Protein AF-A0A087TT19-F1 (afdb_monomer_lite)

Sequence (83 aa):
MKYIFVLALLTCLVCASIAQMPCPRECEEDECCTGGGYNRHCRKLGGEMEQCQAKNKYNDYRTACPCQEGYFCSVIGRCQKYE

Foldseek 3Di:
DVVVVVVVVVVVVVVVPPPDQLDDDDDPPQWAWEADDRNIHIDGAADAFGADDADDPVSYYYPHHAHDPQWHQDPVRGTDGDD

pLDDT: mean 80.85, std 14.97, range [50.16, 97.19]

Secon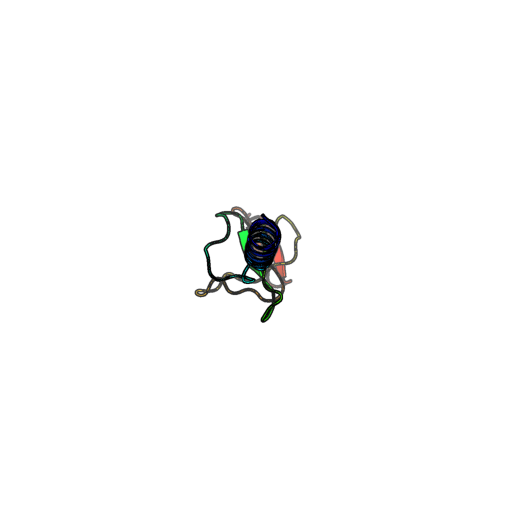dary structure (DSSP, 8-state):
-HHHHHHHHHHHHHHHT----SSSSPPPTTEEEESSGGG-EEEEPB-TT-B-----TT-EESS-PPBPTTEEE-TTSBEEE--

Organism: Stegodyphus mimosarum (NCBI:txid407821)

Structure (mmCIF, N/CA/C/O backbone):
data_AF-A0A087TT19-F1
#
_entry.id   AF-A0A087TT19-F1
#
loop_
_atom_site.group_PDB
_atom_site.id
_atom_site.type_symbol
_atom_site.label_atom_id
_atom_site.label_alt_id
_atom_site.label_comp_id
_atom_site.label_asym_id
_atom_site.label_entity_id
_atom_site.label_seq_id
_atom_site.pdbx_PDB_ins_code
_atom_site.Cartn_x
_atom_site.Cartn_y
_atom_site.Cartn_z
_atom_site.occupancy
_atom_site.B_iso_or_equiv
_atom_site.auth_seq_id
_atom_site.auth_comp_id
_atom_site.auth_asym_id
_atom_site.auth_atom_id
_atom_site.pdbx_PDB_model_num
ATOM 1 N N . MET A 1 1 ? 50.964 1.009 -4.314 1.00 55.31 1 MET A N 1
ATOM 2 C CA . MET A 1 1 ? 50.249 2.291 -4.105 1.00 55.31 1 MET A CA 1
ATOM 3 C C . MET A 1 1 ? 49.197 2.566 -5.185 1.00 55.31 1 MET A C 1
ATOM 5 O O . MET A 1 1 ? 48.032 2.669 -4.839 1.00 55.31 1 MET A O 1
ATOM 9 N N . LYS A 1 2 ? 49.555 2.626 -6.482 1.00 57.69 2 LYS A N 1
ATOM 10 C CA . LYS A 1 2 ? 48.625 2.971 -7.588 1.00 57.69 2 LYS A CA 1
ATOM 11 C C . LYS A 1 2 ? 47.388 2.059 -7.714 1.00 57.69 2 LYS A C 1
ATOM 13 O O . LYS A 1 2 ? 46.292 2.553 -7.935 1.00 57.69 2 LYS A O 1
ATOM 18 N N . TYR A 1 3 ? 47.549 0.751 -7.513 1.00 64.00 3 TYR A N 1
ATOM 19 C CA . TYR A 1 3 ? 46.462 -0.231 -7.660 1.00 64.00 3 TYR A CA 1
ATOM 20 C C . TYR A 1 3 ? 45.467 -0.256 -6.490 1.00 64.00 3 TYR A C 1
ATOM 22 O O . TYR A 1 3 ? 44.342 -0.705 -6.663 1.00 64.00 3 TYR A O 1
ATOM 30 N N . ILE A 1 4 ? 45.859 0.260 -5.318 1.00 68.19 4 ILE A N 1
ATOM 31 C CA . ILE A 1 4 ? 45.005 0.283 -4.118 1.00 68.19 4 ILE A CA 1
ATOM 32 C C . ILE A 1 4 ? 43.858 1.284 -4.309 1.00 68.19 4 ILE A C 1
ATOM 34 O O . ILE A 1 4 ? 42.712 0.977 -4.002 1.00 68.19 4 ILE A O 1
ATOM 38 N N . PHE A 1 5 ? 44.151 2.446 -4.902 1.00 65.31 5 PHE A N 1
ATOM 39 C CA . PHE A 1 5 ? 43.135 3.445 -5.242 1.00 65.31 5 PHE A CA 1
ATOM 40 C C . PHE A 1 5 ? 42.137 2.936 -6.288 1.00 65.31 5 PHE A C 1
ATOM 42 O O . PHE A 1 5 ? 40.944 3.200 -6.175 1.00 65.31 5 PHE A O 1
ATOM 49 N N . VAL A 1 6 ? 42.613 2.171 -7.275 1.00 69.94 6 VAL A N 1
ATOM 50 C CA . VAL A 1 6 ? 41.758 1.573 -8.312 1.00 69.94 6 VAL A CA 1
ATOM 51 C C . VAL A 1 6 ? 40.826 0.522 -7.705 1.00 69.94 6 VAL A C 1
ATOM 53 O O . VAL A 1 6 ? 39.639 0.512 -8.020 1.00 69.94 6 VAL A O 1
ATOM 56 N N . LEU A 1 7 ? 41.334 -0.308 -6.786 1.00 64.06 7 LEU A N 1
ATOM 57 C CA . LEU A 1 7 ? 40.521 -1.306 -6.090 1.00 64.06 7 LEU A CA 1
ATOM 58 C C . LEU A 1 7 ? 39.436 -0.656 -5.216 1.00 64.06 7 LEU A C 1
ATOM 60 O O . LEU A 1 7 ? 38.290 -1.092 -5.255 1.00 64.06 7 LEU A O 1
ATOM 64 N N . ALA A 1 8 ? 39.783 0.408 -4.483 1.00 66.25 8 ALA A N 1
ATOM 65 C CA . ALA A 1 8 ? 38.851 1.129 -3.615 1.00 66.25 8 ALA A CA 1
ATOM 66 C C . ALA A 1 8 ? 37.721 1.823 -4.403 1.00 66.25 8 ALA A 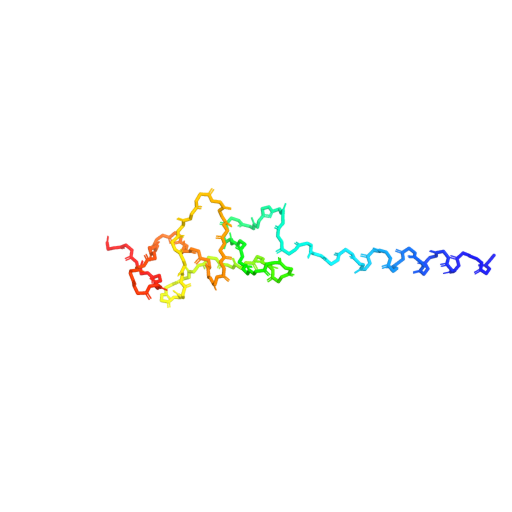C 1
ATOM 68 O O . ALA A 1 8 ? 36.559 1.795 -3.991 1.00 66.25 8 ALA A O 1
ATOM 69 N N . LEU A 1 9 ? 38.041 2.401 -5.567 1.00 64.50 9 LEU A N 1
ATOM 70 C CA . LEU A 1 9 ? 37.054 2.992 -6.478 1.00 64.50 9 LEU A CA 1
ATOM 71 C C . LEU A 1 9 ? 36.092 1.940 -7.047 1.00 64.50 9 LEU A C 1
ATOM 73 O O . LEU A 1 9 ? 34.886 2.177 -7.094 1.00 64.50 9 LEU A O 1
ATOM 77 N N . LEU A 1 10 ? 36.608 0.766 -7.423 1.00 60.72 10 LEU A N 1
ATOM 78 C CA . LEU A 1 10 ? 35.796 -0.351 -7.912 1.00 60.72 10 LEU A CA 1
ATOM 79 C C . LEU A 1 10 ? 34.850 -0.895 -6.834 1.00 60.72 10 LEU A C 1
ATOM 81 O O . LEU A 1 10 ? 33.682 -1.136 -7.127 1.00 60.72 10 LEU A O 1
ATOM 85 N N . THR A 1 11 ? 35.300 -1.026 -5.582 1.00 60.41 11 THR A N 1
ATOM 86 C CA . THR A 1 11 ? 34.432 -1.484 -4.483 1.00 60.41 11 THR A CA 1
ATOM 87 C C . THR A 1 11 ? 33.340 -0.475 -4.125 1.00 60.41 11 THR A C 1
ATOM 89 O O . THR A 1 11 ? 32.207 -0.877 -3.872 1.00 60.41 11 THR A O 1
ATOM 92 N N . CYS A 1 12 ? 33.624 0.833 -4.170 1.00 60.50 12 CYS A N 1
ATOM 93 C CA . CYS A 1 12 ? 32.599 1.859 -3.944 1.00 60.50 12 CYS A CA 1
ATOM 94 C C . CYS A 1 12 ? 31.514 1.856 -5.033 1.00 60.50 12 CYS A C 1
ATOM 96 O O . CYS A 1 12 ? 30.341 2.058 -4.724 1.00 60.50 12 CYS A O 1
ATOM 98 N N . LEU A 1 13 ? 31.881 1.582 -6.291 1.00 56.59 13 LEU A N 1
ATOM 99 C CA . LEU A 1 13 ? 30.920 1.519 -7.397 1.00 56.59 13 LEU A CA 1
ATOM 100 C C . LEU A 1 13 ? 29.942 0.339 -7.262 1.00 56.59 13 LEU A C 1
ATOM 102 O O . LEU A 1 13 ? 28.769 0.471 -7.602 1.00 56.59 13 LEU A O 1
ATOM 106 N N . VAL A 1 14 ? 30.413 -0.800 -6.743 1.00 59.09 14 VAL A N 1
ATOM 107 C CA . VAL A 1 14 ? 29.585 -2.000 -6.520 1.00 59.09 14 VAL A CA 1
ATOM 108 C C . VAL A 1 14 ? 28.636 -1.820 -5.327 1.00 59.09 14 VAL A C 1
ATOM 110 O O . VAL A 1 14 ? 27.517 -2.321 -5.357 1.00 59.09 14 VAL A O 1
ATOM 113 N N . CYS A 1 15 ? 29.023 -1.060 -4.297 1.00 53.97 15 CYS A N 1
ATOM 114 C CA . CYS A 1 15 ? 28.118 -0.742 -3.185 1.00 53.97 15 CYS A CA 1
ATOM 115 C C . CYS A 1 15 ? 27.005 0.244 -3.582 1.00 53.97 15 CYS A C 1
ATOM 117 O O . CYS A 1 15 ? 25.900 0.157 -3.052 1.00 53.97 15 CYS A O 1
ATOM 119 N N . ALA A 1 16 ? 27.265 1.156 -4.525 1.00 53.94 16 ALA A N 1
ATOM 120 C CA . ALA A 1 16 ? 26.267 2.116 -5.004 1.00 53.94 16 ALA A CA 1
ATOM 121 C C . ALA A 1 16 ? 25.215 1.496 -5.945 1.00 53.94 16 ALA A C 1
ATOM 123 O O . ALA A 1 16 ? 24.149 2.077 -6.137 1.00 53.94 16 ALA A O 1
ATOM 124 N N . SER A 1 17 ? 25.491 0.325 -6.533 1.00 50.16 17 SER A N 1
ATOM 125 C CA . SER A 1 17 ? 24.586 -0.347 -7.475 1.00 50.16 17 SER A CA 1
ATOM 126 C C . SER A 1 17 ? 23.581 -1.294 -6.817 1.00 50.16 17 SER A C 1
ATOM 128 O O . SER A 1 17 ? 22.742 -1.862 -7.517 1.00 50.16 17 SER A O 1
ATOM 130 N N . ILE A 1 18 ? 23.571 -1.406 -5.482 1.00 52.62 18 ILE A N 1
ATOM 131 C CA . ILE A 1 18 ? 22.469 -2.031 -4.732 1.00 52.62 18 ILE A CA 1
ATOM 132 C C . ILE A 1 18 ? 21.294 -1.040 -4.667 1.00 52.62 18 ILE A C 1
ATOM 134 O O . ILE A 1 18 ? 20.793 -0.670 -3.606 1.00 52.62 18 ILE A O 1
ATOM 138 N N . ALA A 1 19 ? 20.865 -0.565 -5.833 1.00 50.38 19 ALA A N 1
ATOM 139 C CA . ALA A 1 19 ? 19.613 0.137 -5.999 1.00 50.38 19 ALA A CA 1
ATOM 140 C C . ALA A 1 19 ? 18.503 -0.894 -5.770 1.00 50.38 19 ALA A C 1
ATOM 142 O O . ALA A 1 19 ? 18.205 -1.710 -6.638 1.00 50.38 19 ALA A O 1
ATOM 143 N N . GLN A 1 20 ? 18.014 -0.918 -4.528 1.00 54.47 20 GLN A N 1
ATOM 144 C CA . GLN A 1 20 ? 16.654 -1.262 -4.117 1.00 54.47 20 GLN A CA 1
ATOM 145 C C . GLN A 1 20 ? 15.903 -2.090 -5.166 1.00 54.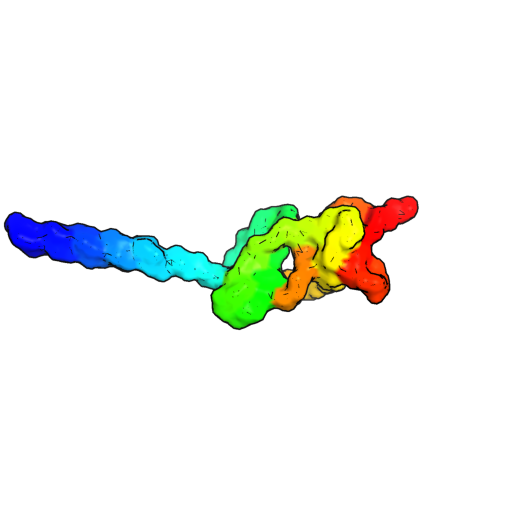47 20 GLN A C 1
ATOM 147 O O . GLN A 1 20 ? 15.283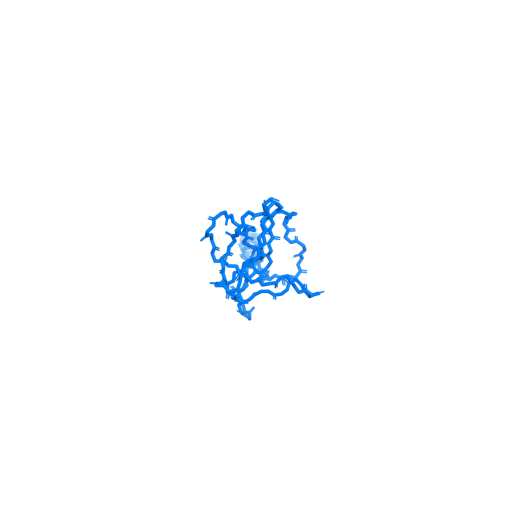 -1.550 -6.081 1.00 54.47 20 GLN A O 1
ATOM 152 N N . MET A 1 21 ? 15.962 -3.422 -5.043 1.00 56.03 21 MET A N 1
ATOM 153 C CA . MET A 1 21 ? 15.054 -4.264 -5.814 1.00 56.03 21 MET A CA 1
ATOM 154 C C . MET A 1 21 ? 13.629 -3.803 -5.503 1.00 56.03 21 MET A C 1
ATOM 156 O O . MET A 1 21 ? 13.272 -3.727 -4.327 1.00 56.03 21 MET A O 1
ATOM 160 N N . PRO A 1 22 ? 12.819 -3.497 -6.519 1.00 66.31 22 PRO A N 1
ATOM 161 C CA . PRO A 1 22 ? 11.714 -2.585 -6.310 1.00 66.31 22 PRO A CA 1
ATOM 162 C C . PRO A 1 22 ? 10.550 -3.182 -5.495 1.00 66.31 22 PRO A C 1
ATOM 164 O O . PRO A 1 22 ? 9.700 -2.422 -5.093 1.00 66.31 22 PRO A O 1
ATOM 167 N N . CYS A 1 23 ? 10.516 -4.484 -5.170 1.00 69.31 23 CYS A N 1
ATOM 168 C CA . CYS A 1 23 ? 10.004 -5.038 -3.889 1.00 69.31 23 CYS A CA 1
ATOM 169 C C . CYS A 1 23 ? 10.103 -6.580 -3.895 1.00 69.31 23 CYS A C 1
ATOM 171 O O . CYS A 1 23 ? 9.343 -7.244 -4.609 1.00 69.31 23 CYS A O 1
ATOM 173 N N . PRO A 1 24 ? 11.029 -7.166 -3.125 1.00 59.25 24 PRO A N 1
ATOM 174 C CA . PRO A 1 24 ? 11.008 -8.588 -2.762 1.00 59.25 24 PRO A CA 1
ATOM 175 C C . PRO A 1 24 ? 11.362 -8.854 -1.275 1.00 59.25 24 PRO A C 1
ATOM 177 O O . PRO A 1 24 ? 11.822 -9.942 -0.934 1.00 59.25 24 PRO A O 1
ATOM 180 N N . ARG A 1 25 ? 11.169 -7.871 -0.382 1.00 62.62 25 ARG A N 1
ATOM 181 C CA . ARG A 1 25 ? 11.174 -8.003 1.092 1.00 62.62 25 ARG A CA 1
ATOM 182 C C . ARG A 1 25 ? 9.951 -7.283 1.668 1.00 62.62 25 ARG A C 1
ATOM 184 O O . ARG A 1 25 ? 9.377 -6.444 0.976 1.00 62.62 25 ARG A O 1
ATOM 191 N N . GLU A 1 26 ? 9.570 -7.639 2.894 1.00 71.50 26 GLU A N 1
ATOM 192 C CA . GLU A 1 26 ? 8.469 -7.017 3.640 1.00 71.50 26 GLU A CA 1
ATOM 193 C C . GLU A 1 26 ? 8.726 -5.510 3.789 1.00 71.50 26 GLU A C 1
ATOM 195 O O . GLU A 1 26 ? 9.755 -5.102 4.329 1.00 71.50 26 GLU A O 1
ATOM 200 N N . CYS A 1 27 ? 7.816 -4.695 3.244 1.00 81.62 27 CYS A N 1
ATOM 201 C CA . CYS A 1 27 ? 7.699 -3.288 3.621 1.00 81.62 27 CYS A CA 1
ATOM 202 C C . CYS A 1 27 ? 7.314 -3.196 5.110 1.00 81.62 27 CYS A C 1
ATOM 204 O O . CYS A 1 27 ? 6.959 -4.209 5.719 1.00 81.62 27 CYS A O 1
ATOM 206 N N . GLU A 1 28 ? 7.378 -2.001 5.694 1.00 87.31 28 GLU A N 1
ATOM 207 C CA . GLU A 1 28 ? 6.935 -1.795 7.079 1.00 87.31 28 GLU A CA 1
ATOM 208 C C . GLU A 1 28 ? 5.457 -2.200 7.272 1.00 87.31 28 GLU A C 1
ATOM 210 O O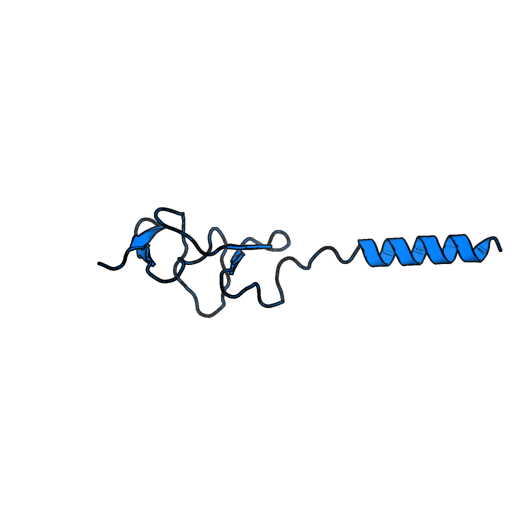 . GLU A 1 28 ? 4.696 -2.312 6.309 1.00 87.31 28 GLU A O 1
ATOM 215 N N . GLU A 1 29 ? 5.030 -2.426 8.519 1.00 85.75 29 GLU A N 1
ATOM 216 C CA . GLU A 1 29 ? 3.657 -2.867 8.832 1.00 85.75 29 GLU A CA 1
ATOM 217 C C . GLU A 1 29 ? 2.575 -1.891 8.332 1.00 85.75 29 GLU A C 1
ATOM 219 O O . GLU A 1 29 ? 1.460 -2.304 8.005 1.00 85.75 29 GLU A O 1
ATOM 224 N N . ASP A 1 30 ? 2.903 -0.602 8.240 1.00 90.69 30 ASP A N 1
ATOM 225 C CA . ASP A 1 30 ? 2.040 0.467 7.735 1.00 90.69 30 ASP A CA 1
ATOM 226 C C . ASP A 1 30 ? 2.297 0.799 6.252 1.00 90.69 30 ASP A C 1
ATOM 228 O O . ASP A 1 30 ? 1.881 1.850 5.750 1.00 90.69 30 ASP A O 1
ATOM 232 N N . GLU A 1 31 ? 2.945 -0.111 5.523 1.00 90.69 31 GLU A N 1
ATOM 233 C CA . GLU A 1 31 ? 3.272 0.024 4.111 1.00 90.69 31 GLU A CA 1
ATOM 234 C C . GLU A 1 31 ? 2.826 -1.184 3.281 1.00 90.69 31 GLU A C 1
ATOM 236 O O . GLU A 1 31 ? 2.609 -2.300 3.750 1.00 90.69 31 GLU A O 1
ATOM 241 N N . CYS A 1 32 ? 2.699 -0.961 1.978 1.00 89.12 32 CYS A N 1
ATOM 242 C CA . CYS A 1 32 ? 2.510 -2.017 1.004 1.00 89.12 32 CYS A CA 1
ATOM 243 C C . CYS A 1 32 ? 3.467 -1.842 -0.168 1.00 89.12 32 CYS A C 1
ATOM 245 O O . CYS A 1 32 ? 3.923 -0.737 -0.472 1.00 89.12 32 CYS A O 1
ATOM 247 N N . CYS A 1 33 ? 3.705 -2.934 -0.891 1.00 89.25 33 CYS A N 1
ATOM 248 C CA . CYS A 1 33 ? 4.394 -2.832 -2.158 1.00 89.25 33 CYS A CA 1
ATOM 249 C C . CYS A 1 33 ? 3.438 -2.426 -3.285 1.00 89.25 33 CYS A C 1
ATOM 251 O O . CYS A 1 33 ? 2.510 -3.169 -3.617 1.00 89.25 33 CYS A O 1
ATOM 253 N N . THR A 1 34 ? 3.710 -1.290 -3.929 1.00 89.44 34 THR A N 1
ATOM 254 C CA . THR A 1 34 ? 2.939 -0.804 -5.078 1.00 89.44 34 THR A CA 1
ATOM 255 C C . THR A 1 34 ? 3.813 -0.592 -6.311 1.00 89.44 34 THR A C 1
ATOM 257 O O . THR A 1 34 ? 5.004 -0.328 -6.198 1.00 89.44 34 THR A O 1
ATOM 260 N N . GLY A 1 35 ? 3.221 -0.650 -7.502 1.00 86.44 35 GLY A N 1
ATOM 261 C CA . GLY A 1 35 ? 3.867 -0.329 -8.778 1.00 86.44 35 GLY A CA 1
ATOM 262 C C . GLY A 1 35 ? 3.951 -1.529 -9.721 1.00 86.44 35 GLY A C 1
ATOM 263 O O . GLY A 1 35 ? 3.389 -2.590 -9.465 1.00 86.44 35 GLY A O 1
ATOM 264 N N . GLY A 1 36 ? 4.632 -1.363 -10.855 1.00 82.69 36 GLY A N 1
ATOM 265 C CA . GLY A 1 36 ? 4.731 -2.394 -11.893 1.00 82.69 36 GLY A CA 1
ATOM 266 C C . GLY A 1 36 ? 6.173 -2.707 -12.279 1.00 82.69 36 GLY A C 1
ATOM 267 O O . GLY A 1 36 ? 6.977 -1.794 -12.458 1.00 82.69 36 GLY A O 1
ATOM 268 N N . GLY A 1 37 ? 6.491 -3.994 -12.446 1.00 80.62 37 GLY A N 1
ATOM 269 C CA . GLY A 1 37 ? 7.797 -4.453 -12.931 1.00 80.62 37 GLY A CA 1
ATOM 270 C C . GLY A 1 37 ? 8.958 -3.934 -12.079 1.00 80.62 37 GLY A C 1
ATOM 271 O O . GLY A 1 37 ? 9.033 -4.230 -10.889 1.00 80.62 37 GLY A O 1
ATOM 272 N N . TYR A 1 38 ? 9.842 -3.143 -12.693 1.00 78.25 38 TYR A N 1
ATOM 273 C CA . TYR A 1 38 ? 11.012 -2.544 -12.042 1.00 78.25 38 TYR A CA 1
ATOM 274 C C . TYR A 1 38 ? 10.734 -1.193 -11.346 1.00 78.25 38 TYR A C 1
ATOM 276 O O . TYR A 1 38 ? 11.648 -0.605 -10.785 1.00 78.25 38 TYR A O 1
ATOM 284 N N . ASN A 1 39 ? 9.489 -0.704 -11.351 1.00 79.94 39 ASN A N 1
ATOM 285 C CA . ASN A 1 39 ? 9.085 0.554 -10.698 1.00 79.94 39 ASN A CA 1
ATOM 286 C C . ASN A 1 39 ? 8.260 0.323 -9.426 1.00 79.94 39 ASN A C 1
ATOM 288 O O . ASN A 1 39 ? 7.491 1.187 -8.995 1.00 79.94 39 ASN A O 1
ATOM 292 N N . ARG A 1 40 ? 8.351 -0.877 -8.860 1.00 85.38 40 ARG A N 1
ATOM 293 C CA . ARG A 1 40 ? 7.757 -1.162 -7.557 1.00 85.38 40 ARG A CA 1
ATOM 294 C C . ARG A 1 40 ? 8.473 -0.356 -6.460 1.00 85.38 40 ARG A C 1
ATOM 296 O O . ARG A 1 40 ? 9.631 0.026 -6.614 1.00 85.38 40 ARG A O 1
ATOM 303 N N . HIS A 1 41 ? 7.762 -0.044 -5.394 1.00 86.62 41 HIS A N 1
ATOM 304 C CA . HIS A 1 41 ? 8.303 0.627 -4.219 1.00 86.62 41 HIS A CA 1
ATOM 305 C C . HIS A 1 41 ? 7.354 0.418 -3.040 1.00 86.62 41 HIS A C 1
ATOM 307 O O . HIS A 1 41 ? 6.156 0.182 -3.230 1.00 86.62 41 HIS A O 1
ATOM 313 N N . CYS A 1 42 ? 7.882 0.521 -1.822 1.00 88.25 42 CYS A N 1
ATOM 314 C CA . CYS A 1 42 ? 7.044 0.588 -0.634 1.00 88.25 42 CYS A CA 1
ATOM 315 C C . CYS A 1 42 ? 6.330 1.945 -0.584 1.00 88.25 42 CYS A C 1
ATOM 317 O O . CYS A 1 42 ? 6.910 2.989 -0.897 1.00 88.25 42 CYS A O 1
ATOM 319 N N . ARG A 1 43 ? 5.046 1.921 -0.242 1.00 90.25 43 ARG A N 1
ATOM 320 C CA . ARG A 1 43 ? 4.193 3.099 -0.080 1.00 90.25 43 ARG A CA 1
ATOM 321 C C . ARG A 1 43 ? 3.331 2.902 1.159 1.00 90.25 43 ARG A C 1
ATOM 323 O O . ARG A 1 43 ? 2.891 1.787 1.420 1.00 90.25 43 ARG A O 1
ATOM 330 N N . LYS A 1 44 ? 3.052 3.981 1.888 1.00 92.75 44 LYS A N 1
ATOM 331 C CA . LYS A 1 44 ? 2.166 3.949 3.058 1.00 92.75 44 LYS A CA 1
ATOM 332 C C . LYS A 1 44 ? 0.755 3.475 2.693 1.00 92.75 44 LYS A C 1
ATOM 334 O O . LYS A 1 44 ? 0.274 3.702 1.575 1.00 92.75 44 LYS A O 1
ATOM 339 N N . LEU A 1 45 ? 0.112 2.797 3.642 1.00 94.94 45 LEU A N 1
ATOM 340 C CA . LEU A 1 45 ? -1.300 2.429 3.560 1.00 94.94 45 LEU A CA 1
ATOM 341 C C . LEU A 1 45 ? -2.178 3.675 3.364 1.00 94.94 45 LEU A C 1
ATOM 343 O O . LEU A 1 45 ? -1.839 4.767 3.812 1.00 94.94 45 LEU A O 1
ATOM 347 N N . GLY A 1 46 ? -3.311 3.504 2.681 1.00 95.62 46 GLY A N 1
ATOM 348 C CA . GLY A 1 46 ? -4.209 4.609 2.349 1.00 95.62 46 GLY A CA 1
ATOM 349 C C . GLY A 1 46 ? -4.950 5.156 3.572 1.00 95.62 46 GLY A C 1
ATOM 350 O O . GLY A 1 46 ? -5.593 4.395 4.302 1.00 95.62 46 GLY A O 1
ATOM 351 N N . GLY A 1 47 ? -4.891 6.471 3.765 1.00 95.62 47 GLY A N 1
ATOM 352 C CA . GLY A 1 47 ? -5.663 7.217 4.760 1.00 95.62 47 GLY A CA 1
ATOM 353 C C . GLY A 1 47 ? -7.042 7.658 4.260 1.00 95.62 47 GLY A C 1
ATOM 354 O O . GLY A 1 47 ? -7.459 7.318 3.157 1.00 95.62 47 GLY A O 1
ATOM 355 N N . GLU A 1 48 ? -7.771 8.430 5.069 1.00 96.62 48 GLU A N 1
ATOM 356 C CA . GLU A 1 48 ? -9.117 8.923 4.740 1.00 96.62 48 GLU A CA 1
ATOM 357 C C . GLU A 1 48 ? -9.178 9.574 3.348 1.00 96.62 48 GLU A C 1
ATOM 359 O O . GLU A 1 48 ? -8.403 10.472 3.032 1.00 96.62 48 GLU A O 1
ATOM 364 N N . MET A 1 49 ? -10.117 9.119 2.512 1.00 96.06 49 MET A N 1
ATOM 365 C CA . MET A 1 49 ? -10.335 9.601 1.142 1.00 96.06 49 MET A CA 1
ATOM 366 C C . MET A 1 49 ? -9.143 9.430 0.185 1.00 96.06 49 MET A C 1
ATOM 368 O O . MET A 1 49 ? -9.204 9.890 -0.961 1.00 96.06 49 MET A O 1
ATOM 372 N N . GLU A 1 50 ? -8.081 8.727 0.573 1.00 96.81 50 GLU A N 1
ATOM 373 C CA . GLU A 1 50 ? -7.007 8.372 -0.347 1.00 96.81 50 GLU A CA 1
ATOM 374 C C . GLU A 1 50 ? -7.438 7.263 -1.307 1.00 96.81 50 GLU A C 1
ATOM 376 O O . GLU A 1 50 ? -8.365 6.493 -1.044 1.00 96.81 50 GLU A O 1
ATOM 381 N N . GLN A 1 51 ? -6.782 7.212 -2.468 1.00 96.12 51 GLN A N 1
ATOM 382 C CA . GLN A 1 51 ? -6.997 6.141 -3.434 1.00 96.12 51 GLN A CA 1
ATOM 383 C C . GLN A 1 51 ? -6.513 4.816 -2.849 1.00 96.12 51 GLN A C 1
ATOM 385 O O . GLN A 1 51 ? -5.435 4.765 -2.262 1.00 96.12 51 GLN A O 1
ATOM 390 N N . CYS A 1 52 ? -7.276 3.747 -3.061 1.00 95.62 52 CYS A N 1
ATOM 391 C CA . CYS A 1 52 ? -6.947 2.430 -2.535 1.00 95.62 52 CYS A CA 1
ATOM 392 C C . CYS A 1 52 ? -7.205 1.306 -3.533 1.00 95.62 52 CYS A C 1
ATOM 394 O O . CYS A 1 52 ? -7.947 1.454 -4.507 1.00 95.62 52 CYS A O 1
ATOM 396 N N . GLN A 1 53 ? -6.592 0.158 -3.257 1.00 94.62 53 GLN A N 1
ATOM 397 C CA . GLN A 1 53 ? -6.966 -1.124 -3.843 1.00 94.62 53 GLN A CA 1
ATOM 398 C C . GLN A 1 53 ? -7.458 -2.069 -2.748 1.00 94.62 53 GLN A C 1
ATOM 400 O O . GLN A 1 53 ? -7.009 -2.010 -1.602 1.00 94.62 53 GLN A O 1
ATOM 405 N N . ALA A 1 54 ? -8.385 -2.960 -3.099 1.00 90.31 54 ALA A N 1
ATOM 406 C CA . ALA A 1 54 ? -8.826 -4.005 -2.186 1.00 90.31 54 ALA A CA 1
ATOM 407 C C . ALA A 1 54 ? -7.646 -4.917 -1.810 1.00 90.31 54 ALA A C 1
ATOM 409 O O . ALA A 1 54 ? -6.853 -5.298 -2.677 1.00 90.31 54 ALA A O 1
ATOM 410 N N . LYS A 1 55 ? -7.549 -5.278 -0.521 1.00 87.56 55 LYS A N 1
ATOM 411 C CA . LYS A 1 55 ? -6.523 -6.204 -0.021 1.00 87.56 55 LYS A CA 1
ATOM 412 C C . LYS A 1 55 ? -6.579 -7.510 -0.813 1.00 87.56 55 LYS A C 1
ATOM 414 O O . LYS A 1 55 ? -7.656 -8.066 -1.023 1.00 87.56 55 LYS A O 1
ATOM 419 N N . ASN A 1 56 ? -5.421 -8.008 -1.234 1.00 82.81 56 ASN A N 1
ATOM 420 C CA . ASN A 1 56 ? -5.311 -9.285 -1.931 1.00 82.81 56 ASN A CA 1
ATOM 421 C C . ASN A 1 56 ? -4.318 -10.213 -1.225 1.00 82.81 56 ASN A C 1
ATOM 423 O O . ASN A 1 56 ? -3.428 -9.767 -0.506 1.00 82.81 56 ASN A O 1
ATOM 427 N N . LYS A 1 57 ? -4.463 -11.521 -1.459 1.00 81.38 57 LYS A N 1
ATOM 428 C CA . LYS A 1 57 ? -3.649 -12.566 -0.814 1.00 81.38 57 LYS A CA 1
ATOM 429 C C . LYS A 1 57 ? -2.152 -12.529 -1.150 1.00 81.38 57 LYS A C 1
ATOM 431 O O . LYS A 1 57 ? -1.397 -13.284 -0.555 1.00 81.38 57 LYS A O 1
ATOM 436 N N . TYR A 1 58 ? -1.733 -11.720 -2.120 1.00 79.31 58 TYR A N 1
ATOM 437 C CA . TYR A 1 58 ? -0.352 -11.669 -2.603 1.00 79.31 58 TYR A CA 1
ATOM 438 C C . TYR A 1 58 ? 0.387 -10.394 -2.184 1.00 79.31 58 TYR A C 1
ATOM 440 O O . TYR A 1 58 ? 1.556 -10.251 -2.524 1.00 79.31 58 TYR A O 1
ATOM 448 N N . ASN A 1 59 ? -0.282 -9.478 -1.469 1.00 77.38 59 ASN A N 1
ATOM 449 C CA . ASN A 1 59 ? 0.247 -8.159 -1.110 1.00 77.38 59 ASN A CA 1
ATOM 450 C C . ASN A 1 59 ? 0.838 -7.398 -2.318 1.00 77.38 59 ASN A C 1
ATOM 452 O O . ASN A 1 59 ? 1.827 -6.678 -2.196 1.00 77.38 59 ASN A O 1
ATOM 456 N N . ASP A 1 60 ? 0.243 -7.604 -3.498 1.00 81.88 60 ASP A N 1
ATOM 457 C CA . ASP A 1 60 ? 0.718 -7.069 -4.773 1.00 81.88 60 ASP A CA 1
ATOM 458 C C . ASP A 1 60 ? -0.253 -6.008 -5.287 1.00 81.88 60 ASP A C 1
ATOM 460 O O . ASP A 1 60 ? -1.373 -6.336 -5.689 1.00 81.88 60 ASP A O 1
ATOM 464 N N . TYR A 1 61 ? 0.168 -4.744 -5.277 1.00 88.81 61 TYR A N 1
ATOM 465 C CA . TYR A 1 61 ? -0.669 -3.629 -5.701 1.00 88.81 61 TYR A CA 1
ATOM 466 C C . TYR A 1 61 ? -0.060 -2.893 -6.887 1.00 88.81 61 TYR A C 1
ATOM 468 O O . TYR A 1 61 ? 1.144 -2.669 -6.975 1.00 88.81 61 TYR A O 1
ATOM 476 N N . ARG A 1 62 ? -0.910 -2.480 -7.831 1.00 87.75 62 ARG A N 1
ATOM 477 C CA . ARG A 1 62 ? -0.441 -1.786 -9.045 1.00 87.75 62 ARG A CA 1
ATOM 478 C C . ARG A 1 62 ? -0.504 -0.271 -8.941 1.00 87.75 62 ARG A C 1
ATOM 480 O O . ARG A 1 62 ? 0.342 0.410 -9.509 1.00 87.75 62 ARG A O 1
ATOM 487 N N . THR A 1 63 ? -1.533 0.246 -8.278 1.00 87.50 63 THR A N 1
ATOM 488 C CA . THR A 1 63 ? -1.904 1.667 -8.358 1.00 87.50 63 THR A CA 1
ATOM 489 C C . THR A 1 63 ? -1.914 2.339 -6.991 1.00 87.50 63 THR A C 1
ATOM 491 O O . THR A 1 63 ? -1.520 3.497 -6.877 1.00 87.50 63 THR A O 1
ATOM 494 N N . ALA A 1 64 ? -2.366 1.633 -5.955 1.00 92.69 64 ALA A N 1
ATOM 495 C CA . ALA A 1 64 ? -2.471 2.170 -4.608 1.00 92.69 64 ALA A CA 1
ATOM 496 C C . ALA A 1 64 ? -2.447 1.054 -3.567 1.00 92.69 64 ALA A C 1
ATOM 498 O O . ALA A 1 64 ? -2.882 -0.062 -3.851 1.00 92.69 64 ALA A O 1
ATOM 499 N N . CYS A 1 65 ? -1.990 1.393 -2.365 1.00 94.44 65 CYS A N 1
ATOM 500 C CA . CYS A 1 65 ? -2.036 0.499 -1.222 1.00 94.44 65 CYS A CA 1
ATOM 501 C C . CYS A 1 65 ? -3.461 0.294 -0.699 1.00 94.44 65 CYS A C 1
ATOM 503 O O . CYS A 1 65 ? -4.357 1.098 -0.975 1.00 94.44 65 CYS A O 1
ATOM 505 N N . PRO A 1 66 ? -3.698 -0.789 0.054 1.00 95.31 66 PRO A N 1
ATOM 506 C CA . PRO A 1 66 ? -4.928 -0.934 0.807 1.00 95.31 66 PRO A CA 1
ATOM 507 C C . PRO A 1 66 ? -5.002 0.113 1.918 1.00 95.31 66 PRO A C 1
ATOM 509 O O . PRO A 1 66 ? -4.005 0.735 2.283 1.00 95.31 66 PRO A O 1
ATOM 512 N N . CYS A 1 67 ? -6.203 0.307 2.450 1.00 96.19 67 CYS A N 1
ATOM 513 C CA . CYS A 1 67 ? -6.420 1.266 3.522 1.00 96.19 67 CYS A CA 1
ATOM 514 C C . CYS A 1 67 ? -5.775 0.811 4.832 1.00 96.19 67 CYS A C 1
ATOM 516 O O . CYS A 1 67 ? -5.700 -0.394 5.114 1.00 96.19 67 CYS A O 1
ATOM 518 N N . GLN A 1 68 ? -5.352 1.791 5.628 1.00 95.25 68 GLN A N 1
ATOM 519 C CA . GLN A 1 68 ? -4.907 1.576 7.000 1.00 95.25 68 GLN A CA 1
ATOM 520 C C . GLN A 1 68 ? -6.063 1.101 7.895 1.00 95.25 68 GLN A C 1
ATOM 522 O O . GLN A 1 68 ? -7.235 1.118 7.502 1.00 95.25 68 GLN A O 1
ATOM 527 N N . GLU A 1 69 ? -5.734 0.655 9.105 1.00 94.06 69 GLU A N 1
ATOM 528 C CA . GLU A 1 69 ? -6.727 0.218 10.086 1.00 94.06 69 GLU A CA 1
ATOM 529 C C . GLU A 1 69 ? -7.771 1.312 10.376 1.00 94.06 69 GLU A C 1
ATOM 531 O O . GLU A 1 69 ? -7.479 2.507 10.332 1.00 94.06 69 GLU A O 1
ATOM 536 N N . GLY A 1 70 ? -9.020 0.904 10.613 1.00 94.50 70 GLY A N 1
ATOM 537 C CA . GLY A 1 70 ? -10.146 1.829 10.781 1.00 94.50 70 GLY A CA 1
ATOM 538 C C . GLY A 1 70 ? -10.789 2.305 9.472 1.00 94.50 70 GLY A C 1
ATOM 539 O O . GLY A 1 70 ? -11.818 2.978 9.522 1.00 94.50 70 GLY A O 1
ATOM 540 N N . TYR A 1 71 ? -10.254 1.907 8.312 1.00 96.12 71 TYR A N 1
ATOM 541 C CA . TYR A 1 71 ? -10.822 2.229 7.003 1.00 96.12 71 TYR A CA 1
ATOM 542 C C . TYR A 1 71 ? -11.018 0.982 6.126 1.00 96.12 71 TYR A C 1
ATOM 544 O O . TYR A 1 71 ? -10.252 0.015 6.192 1.00 96.12 71 TYR A O 1
ATOM 552 N N . PHE A 1 72 ? -12.022 1.014 5.250 1.00 95.31 72 PHE A N 1
ATOM 553 C CA . PHE A 1 72 ? -12.185 0.057 4.154 1.00 95.31 72 PHE A CA 1
ATOM 554 C C . PHE A 1 72 ? -12.029 0.738 2.801 1.00 95.31 72 PHE A C 1
ATOM 556 O O . PHE A 1 72 ? -12.325 1.922 2.637 1.00 95.31 72 PHE A O 1
ATOM 563 N N . CYS A 1 73 ? -11.593 -0.035 1.806 1.00 96.06 73 CYS A N 1
ATOM 564 C CA . CYS A 1 73 ? -11.574 0.429 0.427 1.00 96.06 73 CYS A CA 1
ATOM 565 C C . CYS A 1 73 ? -12.977 0.288 -0.171 1.00 96.06 73 CYS A C 1
ATOM 567 O O . CYS A 1 73 ? -13.427 -0.822 -0.457 1.00 96.06 73 CYS A O 1
ATOM 569 N N . SER A 1 74 ? -13.680 1.409 -0.313 1.00 94.62 74 SER A N 1
ATOM 570 C CA . SER A 1 74 ? -15.039 1.456 -0.859 1.00 94.62 74 SER A CA 1
ATOM 571 C C . SER A 1 74 ? -15.080 1.153 -2.362 1.00 94.62 74 SER A C 1
ATOM 573 O O . SER A 1 74 ? -14.059 1.165 -3.054 1.00 94.62 74 SER A O 1
ATOM 575 N N . VAL A 1 75 ? -16.284 0.945 -2.903 1.00 93.69 75 VAL A N 1
ATOM 576 C CA . VAL A 1 75 ? -16.505 0.674 -4.339 1.00 93.69 75 VAL A CA 1
ATOM 577 C C . VAL A 1 75 ? -16.047 1.810 -5.260 1.00 93.69 75 VAL A C 1
ATOM 579 O O . VAL A 1 75 ? -15.796 1.577 -6.438 1.00 93.69 75 VAL A O 1
ATOM 582 N N . ILE A 1 76 ? -15.888 3.027 -4.729 1.00 94.00 76 ILE A N 1
ATOM 583 C CA . ILE A 1 76 ? -15.334 4.175 -5.462 1.00 94.00 76 ILE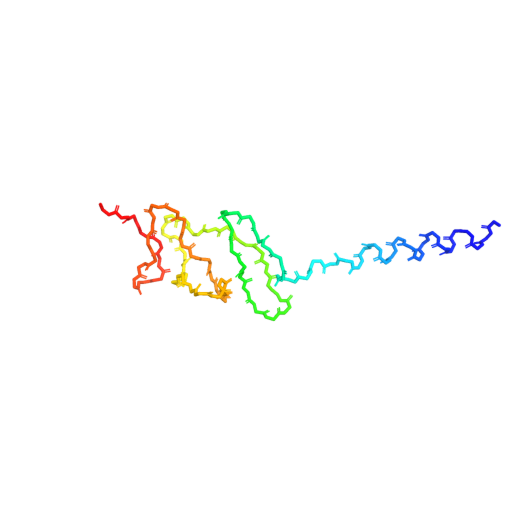 A CA 1
ATOM 584 C C . ILE A 1 76 ? -13.793 4.200 -5.458 1.00 94.00 76 ILE A C 1
ATOM 586 O O . ILE A 1 76 ? -13.192 5.162 -5.933 1.00 94.00 76 ILE A O 1
ATOM 590 N N . GLY A 1 77 ? -13.137 3.171 -4.906 1.00 94.69 77 GLY A N 1
ATOM 591 C CA . GLY A 1 77 ? -11.676 3.076 -4.830 1.00 94.69 77 GLY A CA 1
ATOM 592 C C . GLY A 1 77 ? -11.059 4.087 -3.866 1.00 94.69 77 GLY A C 1
ATOM 593 O O . GLY A 1 77 ? -9.956 4.581 -4.116 1.00 94.69 77 GLY A O 1
ATOM 594 N N . ARG A 1 78 ? -11.788 4.434 -2.797 1.00 96.31 78 ARG A N 1
ATOM 595 C CA . ARG A 1 78 ? -11.366 5.390 -1.765 1.00 96.31 78 ARG A CA 1
ATOM 596 C C . ARG A 1 78 ? -11.516 4.808 -0.367 1.00 96.31 78 ARG A C 1
ATOM 598 O O . ARG A 1 78 ? -12.491 4.102 -0.102 1.00 96.31 78 ARG A O 1
ATOM 605 N N . CYS A 1 79 ? -10.585 5.139 0.517 1.00 97.19 79 CYS A N 1
ATOM 606 C CA . CYS A 1 79 ? -10.655 4.734 1.914 1.00 97.19 79 CYS A CA 1
ATOM 607 C C . CYS A 1 79 ? -11.732 5.517 2.672 1.00 97.19 79 CYS A C 1
ATOM 609 O O . CYS A 1 79 ? -11.711 6.747 2.699 1.00 97.19 79 CYS A O 1
ATOM 611 N N . GLN A 1 80 ? -12.660 4.796 3.297 1.00 96.50 80 GLN A N 1
ATOM 612 C CA . GLN A 1 80 ? -13.753 5.340 4.109 1.00 96.50 80 GLN A CA 1
ATOM 613 C C . GLN A 1 80 ? -13.744 4.684 5.490 1.00 96.50 80 GLN A C 1
ATOM 615 O O . GLN A 1 80 ? -13.334 3.530 5.607 1.00 96.50 80 GLN A O 1
ATOM 620 N N . LYS A 1 81 ? -14.146 5.421 6.531 1.00 95.00 81 LYS A N 1
ATOM 621 C CA . LYS A 1 81 ? -14.203 4.897 7.904 1.00 95.00 81 LYS A CA 1
ATOM 622 C C . LYS A 1 81 ? -15.251 3.791 8.012 1.00 95.00 81 LYS A C 1
ATOM 624 O O . LYS A 1 81 ? -16.291 3.877 7.363 1.00 95.00 81 LYS A O 1
ATOM 629 N N . TYR A 1 82 ? -14.979 2.781 8.833 1.00 86.31 82 TYR A N 1
ATOM 630 C CA . TYR A 1 82 ? -16.048 1.912 9.326 1.00 86.31 82 TYR A CA 1
ATOM 631 C C . TYR A 1 82 ? -16.951 2.753 10.239 1.00 86.31 82 TYR A C 1
ATOM 633 O O . TYR A 1 82 ? -16.432 3.482 11.087 1.00 86.31 82 TYR A O 1
ATOM 641 N N . GLU A 1 83 ? -18.262 2.719 10.001 1.00 77.06 83 GLU A N 1
ATOM 642 C CA . GLU A 1 83 ? -19.258 3.363 10.872 1.00 77.06 83 GLU A CA 1
ATOM 643 C C . GLU A 1 83 ? -19.311 2.716 12.261 1.00 77.06 83 GLU A C 1
ATOM 645 O O . GLU A 1 83 ? -19.120 1.478 12.349 1.00 77.06 83 GLU A O 1
#

Radius of gyration: 19.32 Å; chains: 1; bounding box: 70×22×24 Å